Protein AF-F2LIP2-F1 (afdb_monomer)

Structure (mmCIF, N/CA/C/O backbone):
data_AF-F2LIP2-F1
#
_entry.id   AF-F2LIP2-F1
#
loop_
_atom_site.group_PDB
_atom_site.id
_atom_site.type_symbol
_atom_site.label_atom_id
_atom_site.labe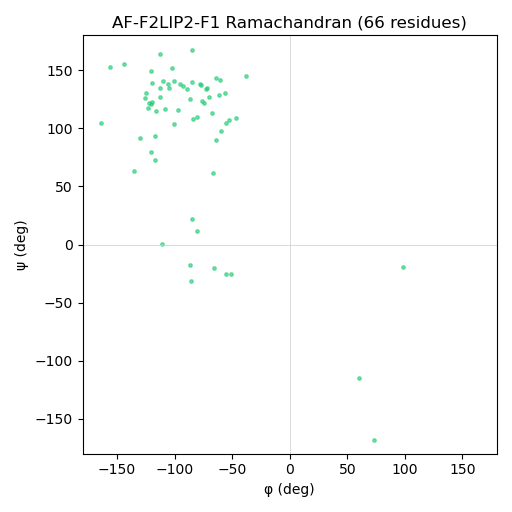l_alt_id
_atom_site.label_comp_id
_atom_site.label_asym_id
_atom_site.label_entity_id
_atom_site.label_seq_id
_atom_site.pdbx_PDB_ins_code
_atom_site.Cartn_x
_atom_site.Cartn_y
_atom_site.Cartn_z
_atom_site.occupancy
_atom_site.B_iso_or_equiv
_atom_site.auth_seq_id
_atom_site.auth_comp_id
_atom_site.auth_asym_id
_atom_site.auth_atom_id
_atom_site.pdbx_PDB_model_num
ATOM 1 N N . MET A 1 1 ? 11.281 5.437 -37.970 1.00 37.81 1 MET A N 1
ATOM 2 C CA . MET A 1 1 ? 11.725 5.924 -36.648 1.00 37.81 1 MET A CA 1
ATOM 3 C C . MET A 1 1 ? 11.217 4.926 -35.627 1.00 37.81 1 MET A C 1
ATOM 5 O O . MET A 1 1 ? 10.030 4.919 -35.335 1.00 37.81 1 MET A O 1
ATOM 9 N N . SER A 1 2 ? 12.068 3.993 -35.210 1.00 33.38 2 SER A N 1
ATOM 10 C CA . SER A 1 2 ? 11.713 3.018 -34.174 1.00 33.38 2 SER A CA 1
ATOM 11 C C . SER A 1 2 ? 11.656 3.745 -32.831 1.00 33.38 2 SER A C 1
ATOM 13 O O . SER A 1 2 ? 12.562 4.540 -32.571 1.00 33.38 2 SER A O 1
ATOM 15 N N . PRO A 1 3 ? 10.635 3.534 -31.984 1.00 39.88 3 PRO A N 1
ATOM 16 C CA . PRO A 1 3 ? 10.642 4.124 -30.660 1.00 39.88 3 PRO A CA 1
ATOM 17 C C . PRO A 1 3 ? 11.769 3.455 -29.878 1.00 39.88 3 PRO A C 1
ATOM 19 O O . PRO A 1 3 ? 11.745 2.250 -29.626 1.00 39.88 3 PRO A O 1
ATOM 22 N N . THR A 1 4 ? 12.791 4.236 -29.545 1.00 41.34 4 THR A N 1
ATOM 23 C CA . THR A 1 4 ? 13.791 3.870 -28.551 1.00 41.34 4 THR A CA 1
ATOM 24 C C . THR A 1 4 ? 13.030 3.554 -27.271 1.00 41.34 4 THR A C 1
ATOM 26 O O . THR A 1 4 ? 12.514 4.458 -26.616 1.00 41.34 4 THR A O 1
ATOM 29 N N . LEU A 1 5 ? 12.894 2.270 -26.939 1.00 47.00 5 LEU A N 1
ATOM 30 C CA . LEU A 1 5 ? 12.465 1.847 -25.615 1.00 47.00 5 LEU A CA 1
ATOM 31 C C . LEU A 1 5 ? 13.506 2.403 -24.645 1.00 47.00 5 LEU A C 1
ATOM 33 O O . LEU A 1 5 ? 14.583 1.828 -24.489 1.00 47.00 5 LEU A O 1
ATOM 37 N N . MET A 1 6 ? 13.209 3.546 -24.025 1.00 42.94 6 MET A N 1
ATOM 38 C CA . MET A 1 6 ? 13.867 3.927 -22.787 1.00 42.94 6 MET A CA 1
ATOM 39 C C . MET A 1 6 ? 13.689 2.729 -21.853 1.00 42.94 6 MET A C 1
ATOM 41 O O . MET A 1 6 ? 12.598 2.486 -21.339 1.00 42.94 6 MET A O 1
ATOM 45 N N . ARG A 1 7 ? 14.767 1.976 -21.618 1.00 47.88 7 ARG A N 1
ATOM 46 C CA . ARG A 1 7 ? 14.961 1.236 -20.366 1.00 47.88 7 ARG A CA 1
ATOM 47 C C . ARG A 1 7 ? 15.138 2.286 -19.258 1.00 47.88 7 ARG A C 1
ATOM 49 O O . ARG A 1 7 ? 16.211 2.424 -18.693 1.00 47.88 7 ARG A O 1
ATOM 56 N N . GLY A 1 8 ? 14.115 3.110 -19.049 1.00 41.81 8 GLY A N 1
ATOM 57 C CA . GLY A 1 8 ? 14.043 4.057 -17.949 1.00 41.81 8 GLY A CA 1
ATOM 58 C C . GLY A 1 8 ? 13.664 3.279 -16.704 1.00 41.81 8 GLY A C 1
ATOM 59 O O . GLY A 1 8 ? 12.846 2.359 -16.794 1.00 41.81 8 GLY A O 1
ATOM 60 N N . ALA A 1 9 ? 14.308 3.605 -15.587 1.00 49.59 9 ALA A N 1
ATOM 61 C CA . ALA A 1 9 ? 14.137 2.974 -14.291 1.00 49.59 9 ALA A CA 1
ATOM 62 C C . ALA A 1 9 ? 12.677 2.597 -13.991 1.00 49.59 9 ALA A C 1
ATOM 64 O O . ALA A 1 9 ? 11.731 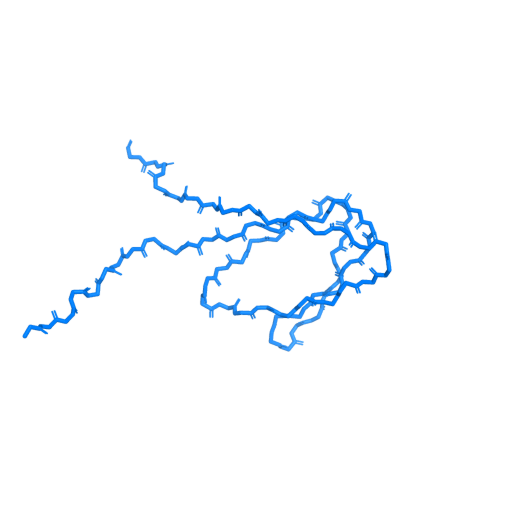3.294 -14.372 1.00 49.59 9 ALA A O 1
ATOM 65 N N . ALA A 1 10 ? 12.483 1.476 -13.294 1.00 54.34 10 ALA A N 1
ATOM 66 C CA . ALA A 1 10 ? 11.176 1.116 -12.769 1.00 54.34 10 ALA A CA 1
ATOM 67 C C . ALA A 1 10 ? 10.765 2.179 -11.740 1.00 54.34 10 ALA A C 1
ATOM 69 O O . ALA A 1 10 ? 11.083 2.039 -10.562 1.00 54.34 10 ALA A O 1
ATOM 70 N N . LEU A 1 11 ? 10.082 3.234 -12.206 1.00 59.03 11 LEU A N 1
ATOM 71 C CA . LEU A 1 11 ? 9.429 4.241 -11.376 1.00 59.03 11 LEU A CA 1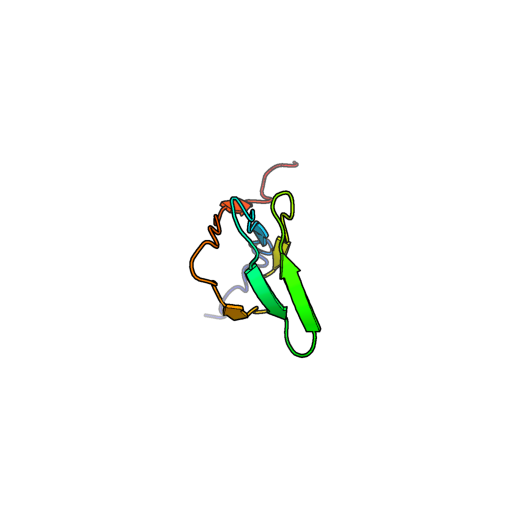
ATOM 72 C C . LEU A 1 11 ? 8.642 3.492 -10.309 1.00 59.03 11 LEU A C 1
ATOM 74 O O . LEU A 1 11 ? 7.676 2.778 -10.612 1.00 59.03 11 LEU A O 1
ATOM 78 N N . ALA A 1 12 ? 9.139 3.589 -9.083 1.00 67.81 12 ALA A N 1
ATOM 79 C CA . ALA A 1 12 ? 8.527 2.977 -7.933 1.00 67.81 12 ALA A CA 1
ATOM 80 C C . ALA A 1 12 ? 7.856 4.072 -7.116 1.00 67.81 12 ALA A C 1
ATOM 82 O O . ALA A 1 12 ? 8.408 5.152 -6.927 1.00 67.81 12 ALA A O 1
ATOM 83 N N . THR A 1 13 ? 6.659 3.793 -6.629 1.00 80.19 13 THR A N 1
ATOM 84 C CA . THR A 1 13 ? 5.927 4.703 -5.750 1.00 80.19 13 THR A CA 1
ATOM 85 C C . THR A 1 13 ? 5.843 4.054 -4.383 1.00 80.19 13 THR A C 1
ATOM 87 O O . THR A 1 13 ? 5.428 2.901 -4.274 1.00 80.19 13 THR A O 1
ATOM 90 N N . LEU A 1 14 ? 6.263 4.771 -3.346 1.00 83.50 14 LEU A N 1
ATOM 91 C CA . LEU A 1 14 ? 5.994 4.385 -1.968 1.00 83.50 14 LEU A CA 1
ATOM 92 C C . LEU A 1 14 ? 4.617 4.903 -1.567 1.00 83.50 14 LEU A C 1
ATOM 94 O O . LEU A 1 14 ? 4.260 6.041 -1.888 1.00 83.50 14 LEU A O 1
ATOM 98 N N . LEU A 1 15 ? 3.880 4.079 -0.829 1.00 84.25 15 LEU A N 1
ATOM 99 C CA . LEU A 1 15 ? 2.575 4.435 -0.285 1.00 84.25 15 LEU A CA 1
ATOM 100 C C . LEU A 1 15 ? 2.548 4.338 1.244 1.00 84.25 15 LEU A C 1
ATOM 102 O O . LEU A 1 15 ? 2.067 3.337 1.772 1.00 84.25 15 LEU A O 1
ATOM 106 N N . PRO A 1 16 ? 3.066 5.333 1.982 1.00 82.69 16 PRO A N 1
ATOM 107 C CA . PRO A 1 16 ? 2.936 5.347 3.432 1.00 82.69 16 PRO A CA 1
ATOM 108 C C . PRO A 1 16 ? 1.466 5.402 3.868 1.00 82.69 16 PRO A C 1
ATOM 110 O O . PRO A 1 16 ? 0.723 6.292 3.445 1.00 82.69 16 PRO A O 1
ATOM 113 N N . CYS A 1 17 ? 1.067 4.488 4.753 1.00 86.75 17 CYS A N 1
ATOM 114 C CA . CYS A 1 17 ? -0.183 4.600 5.500 1.00 86.75 17 CYS A CA 1
ATOM 115 C C . CYS A 1 17 ? 0.063 5.488 6.726 1.00 86.75 17 CYS A C 1
ATOM 117 O O . CYS A 1 17 ? 0.768 5.099 7.658 1.00 86.75 17 CYS A O 1
ATOM 119 N N . ALA A 1 18 ? -0.469 6.709 6.700 1.00 85.69 18 ALA A N 1
ATOM 120 C CA . ALA A 1 18 ? -0.235 7.704 7.744 1.00 85.69 18 ALA A CA 1
ATOM 121 C C . ALA A 1 18 ? -1.220 7.558 8.914 1.00 85.69 18 ALA A C 1
ATOM 123 O O . ALA A 1 18 ? -0.869 7.853 10.055 1.00 85.69 18 ALA A O 1
ATOM 124 N N . GLN A 1 19 ? -2.443 7.099 8.635 1.00 87.06 19 GLN A N 1
ATOM 125 C CA . GLN A 1 19 ? -3.504 6.935 9.624 1.00 87.06 19 GLN A CA 1
ATOM 126 C C . GLN A 1 19 ? -4.524 5.889 9.163 1.00 87.06 19 GLN A C 1
ATOM 128 O O . GLN A 1 19 ? -4.734 5.723 7.961 1.00 87.06 19 GLN A O 1
ATOM 133 N N . GLY A 1 20 ? -5.178 5.242 10.131 1.00 86.38 20 GLY A N 1
ATOM 134 C CA 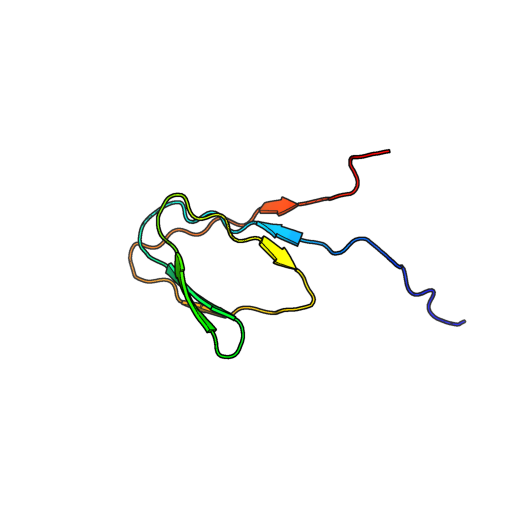. GLY A 1 20 ? -6.268 4.302 9.888 1.00 86.38 20 GLY A CA 1
ATOM 135 C C 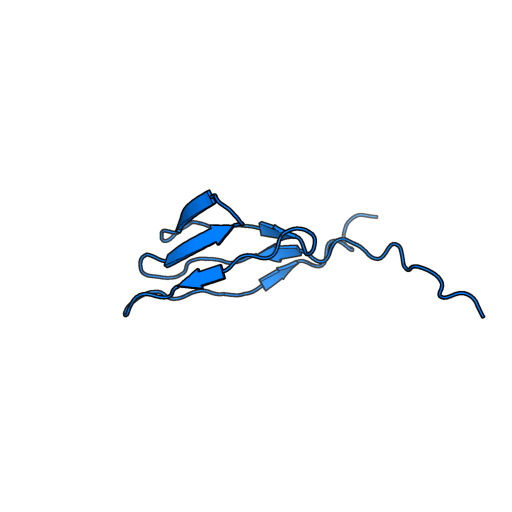. GLY A 1 20 ? -5.781 2.975 9.314 1.00 86.38 20 GLY A C 1
ATOM 136 O O . GLY A 1 20 ? -4.585 2.677 9.320 1.00 86.38 20 GLY A O 1
ATOM 137 N N . SER A 1 21 ? -6.727 2.172 8.835 1.00 86.31 21 SER A N 1
ATOM 138 C CA . SER A 1 21 ? -6.459 0.936 8.099 1.00 86.31 21 SER A CA 1
ATOM 139 C C . SER A 1 21 ? -6.908 1.102 6.652 1.00 86.31 21 SER A C 1
ATOM 141 O O . SER A 1 21 ? -7.994 1.611 6.389 1.00 86.31 21 SER A O 1
ATOM 143 N N . ILE A 1 22 ? -6.079 0.673 5.699 1.00 88.75 22 ILE A N 1
ATOM 144 C CA . ILE A 1 22 ? -6.362 0.832 4.269 1.00 88.75 22 ILE A CA 1
ATOM 145 C C . ILE A 1 22 ? -6.344 -0.527 3.586 1.00 88.75 22 ILE A C 1
ATOM 147 O O . ILE A 1 22 ? -5.312 -1.195 3.526 1.00 88.75 22 ILE A O 1
ATOM 151 N N . ALA A 1 23 ? -7.479 -0.935 3.024 1.00 87.81 23 ALA A N 1
ATOM 152 C CA . ALA A 1 23 ? -7.569 -2.180 2.280 1.00 87.81 23 ALA A CA 1
ATOM 153 C C . ALA A 1 23 ? -6.929 -2.024 0.891 1.00 87.81 23 ALA A C 1
ATOM 155 O O . ALA A 1 23 ? -7.325 -1.187 0.077 1.00 87.81 23 ALA A O 1
ATOM 156 N N . VAL A 1 24 ? -5.950 -2.877 0.599 1.00 86.44 24 VAL A N 1
ATOM 157 C CA . VAL A 1 24 ? -5.201 -2.891 -0.658 1.00 86.44 24 VAL A CA 1
ATOM 158 C C . VAL A 1 24 ? -5.368 -4.222 -1.373 1.00 86.44 24 VAL A C 1
ATOM 160 O O . VAL A 1 24 ? -5.327 -5.304 -0.778 1.00 86.44 24 VAL A O 1
ATOM 163 N N . ARG A 1 25 ? -5.527 -4.138 -2.694 1.00 86.12 25 ARG A N 1
ATOM 164 C CA . ARG A 1 25 ? -5.634 -5.276 -3.601 1.00 86.12 25 ARG A CA 1
ATOM 165 C C . ARG A 1 25 ? -4.558 -5.226 -4.668 1.00 86.12 25 ARG A C 1
ATOM 167 O O . ARG A 1 25 ? -4.518 -4.302 -5.470 1.00 86.12 25 ARG A O 1
ATOM 174 N N . ALA A 1 26 ? -3.741 -6.269 -4.727 1.00 82.94 26 ALA A N 1
ATOM 175 C CA . ALA A 1 26 ? -2.761 -6.484 -5.787 1.00 82.94 26 ALA A CA 1
ATOM 176 C C . ALA A 1 26 ? -3.134 -7.768 -6.541 1.00 82.94 26 ALA A C 1
ATOM 178 O O . ALA A 1 26 ? -2.811 -8.881 -6.119 1.00 82.94 26 ALA A O 1
ATOM 179 N N . GLY A 1 27 ? -3.895 -7.626 -7.629 1.00 82.19 27 GLY A N 1
ATOM 180 C CA . GLY A 1 27 ? -4.486 -8.762 -8.338 1.00 82.19 27 GLY A CA 1
ATOM 181 C C . GLY A 1 27 ? -5.435 -9.571 -7.442 1.00 82.19 27 GLY A C 1
ATOM 182 O O . GLY A 1 27 ? -6.488 -9.081 -7.024 1.00 82.19 27 GLY A O 1
ATOM 183 N N . LEU A 1 28 ? -5.065 -10.824 -7.155 1.00 81.69 28 LEU A N 1
ATOM 184 C CA . LEU A 1 28 ? -5.827 -11.719 -6.272 1.00 81.69 28 LEU A CA 1
ATOM 185 C C . LEU A 1 28 ? -5.472 -11.555 -4.786 1.00 81.69 28 LEU A C 1
ATOM 187 O O . LEU A 1 28 ? -6.253 -11.972 -3.932 1.00 81.69 28 LEU A O 1
ATOM 191 N N . ALA A 1 29 ? -4.328 -10.943 -4.468 1.00 83.62 29 ALA A N 1
ATOM 192 C CA . ALA A 1 29 ? -3.916 -10.718 -3.089 1.00 83.62 29 ALA A CA 1
ATOM 193 C C . ALA A 1 29 ? -4.685 -9.539 -2.476 1.00 83.62 29 ALA A C 1
ATOM 195 O O . ALA A 1 29 ? -4.872 -8.500 -3.114 1.00 83.62 29 ALA A O 1
ATOM 196 N N . ARG A 1 30 ? -5.117 -9.712 -1.226 1.00 86.50 30 ARG A N 1
ATOM 197 C CA . ARG A 1 30 ? -5.795 -8.709 -0.397 1.00 86.50 30 ARG A CA 1
ATOM 198 C C . ARG A 1 30 ? -5.029 -8.564 0.907 1.00 86.50 30 ARG A C 1
ATOM 200 O O . ARG A 1 30 ? -4.749 -9.572 1.547 1.00 86.50 30 ARG A O 1
ATOM 207 N N . THR A 1 31 ? -4.718 -7.334 1.291 1.00 87.06 31 THR A N 1
ATOM 208 C CA . THR A 1 31 ? -4.083 -7.025 2.576 1.00 87.06 31 THR A CA 1
ATOM 209 C C . THR A 1 31 ? -4.616 -5.709 3.122 1.00 87.06 31 THR A C 1
ATOM 211 O O . THR A 1 31 ? -5.068 -4.865 2.353 1.00 87.06 31 THR A O 1
ATOM 214 N N . ALA A 1 32 ? -4.556 -5.531 4.436 1.00 89.25 32 ALA A N 1
ATOM 215 C CA . ALA A 1 32 ? -4.738 -4.229 5.063 1.00 89.25 32 ALA A CA 1
ATOM 216 C C . ALA A 1 32 ? -3.361 -3.599 5.293 1.00 89.25 32 ALA A C 1
ATOM 218 O O . ALA A 1 32 ? -2.430 -4.304 5.684 1.00 89.25 32 ALA A O 1
ATOM 219 N N . LEU A 1 33 ? -3.237 -2.304 5.018 1.00 88.56 33 LEU A N 1
ATOM 220 C CA . LEU A 1 33 ? -2.126 -1.479 5.473 1.00 88.56 33 LEU A CA 1
ATOM 221 C C . LEU A 1 33 ? -2.520 -0.832 6.790 1.00 88.56 33 LEU A C 1
ATOM 223 O O . LEU A 1 33 ? -3.628 -0.321 6.929 1.00 88.56 33 LEU A O 1
ATOM 227 N N . THR A 1 34 ? -1.593 -0.841 7.725 1.00 88.69 34 THR A N 1
ATOM 228 C CA . THR A 1 34 ? -1.695 -0.218 9.036 1.00 88.69 34 THR A CA 1
ATOM 229 C C . THR A 1 34 ? -0.711 0.946 9.131 1.00 88.69 34 THR A C 1
ATOM 231 O O . THR A 1 34 ? 0.211 1.046 8.312 1.00 88.69 34 THR A O 1
ATOM 234 N N . PRO A 1 35 ? -0.863 1.848 10.114 1.00 86.25 35 PRO A N 1
ATOM 235 C CA . PRO A 1 35 ? 0.132 2.883 10.343 1.00 86.25 35 PRO A CA 1
ATOM 236 C C . PRO A 1 35 ? 1.494 2.216 10.564 1.00 86.25 35 PRO A C 1
ATOM 238 O O . PRO A 1 35 ? 1.573 1.296 11.374 1.00 86.25 35 PRO A O 1
ATOM 241 N N . LEU A 1 36 ? 2.529 2.691 9.855 1.00 84.94 36 LEU A N 1
ATOM 242 C CA . LEU A 1 36 ? 3.895 2.132 9.698 1.00 84.94 36 LEU A CA 1
ATOM 243 C C . LEU A 1 36 ? 4.133 1.326 8.412 1.00 84.94 36 LEU A C 1
ATOM 245 O O . LEU A 1 36 ? 5.287 1.198 7.991 1.00 84.94 36 LEU A O 1
ATOM 249 N N . ASP A 1 37 ? 3.088 0.851 7.737 1.00 86.69 37 ASP A N 1
ATOM 250 C CA . ASP A 1 37 ? 3.266 0.171 6.458 1.00 86.69 37 ASP A CA 1
ATOM 251 C C . ASP A 1 37 ? 3.628 1.164 5.345 1.00 86.69 37 ASP A C 1
ATOM 253 O O . ASP A 1 37 ? 3.030 2.232 5.186 1.00 86.69 37 ASP A O 1
ATOM 257 N N . THR A 1 38 ? 4.635 0.795 4.550 1.00 86.31 38 THR A N 1
ATOM 258 C CA . THR A 1 38 ? 5.172 1.597 3.437 1.00 86.31 38 THR A CA 1
ATOM 259 C C . THR A 1 38 ? 5.402 0.734 2.191 1.00 86.31 38 THR A C 1
ATOM 261 O O . THR A 1 38 ? 6.537 0.554 1.740 1.00 86.31 38 THR A O 1
ATOM 264 N N . PRO A 1 39 ? 4.343 0.145 1.605 1.00 83.69 39 PRO A N 1
ATOM 265 C CA . PRO A 1 39 ? 4.483 -0.682 0.417 1.00 83.69 39 PRO A CA 1
ATOM 266 C C . PRO A 1 39 ? 5.072 0.096 -0.760 1.00 83.69 39 PRO A C 1
ATOM 268 O O . PRO A 1 39 ? 4.735 1.253 -1.026 1.00 83.69 39 PRO A O 1
ATOM 271 N N . ARG A 1 40 ? 5.934 -0.599 -1.502 1.00 85.12 40 ARG A N 1
ATOM 272 C CA . ARG A 1 40 ? 6.515 -0.138 -2.759 1.00 85.12 40 ARG A CA 1
ATOM 273 C C . ARG A 1 40 ? 5.718 -0.709 -3.924 1.00 85.12 40 ARG A C 1
ATOM 275 O O . ARG A 1 40 ? 5.735 -1.917 -4.151 1.00 85.12 40 ARG A O 1
ATOM 282 N N . ILE A 1 41 ? 5.076 0.155 -4.700 1.00 80.56 41 ILE A N 1
ATOM 283 C CA . ILE A 1 41 ? 4.466 -0.225 -5.972 1.00 80.56 41 ILE A CA 1
ATOM 284 C C . ILE A 1 41 ? 5.496 -0.065 -7.077 1.00 80.56 41 ILE A C 1
ATOM 286 O O . ILE A 1 41 ? 6.142 0.974 -7.193 1.00 80.56 41 ILE A O 1
ATOM 290 N N . VAL A 1 42 ? 5.596 -1.072 -7.935 1.00 78.56 42 VAL A N 1
ATOM 291 C CA . VAL A 1 42 ? 6.312 -0.985 -9.208 1.00 78.56 42 VAL A CA 1
ATOM 292 C C . VAL A 1 42 ? 5.299 -1.012 -10.346 1.00 78.56 42 VAL A C 1
ATOM 294 O O . VAL A 1 42 ? 4.335 -1.774 -10.293 1.00 78.56 42 VAL A O 1
ATOM 297 N N . ARG A 1 43 ? 5.520 -0.210 -11.397 1.00 70.81 43 ARG A N 1
ATOM 298 C CA . ARG A 1 43 ? 4.580 -0.033 -12.527 1.00 70.81 43 ARG A CA 1
ATOM 299 C C . ARG A 1 43 ? 4.091 -1.347 -13.166 1.00 70.81 43 ARG A C 1
ATOM 301 O O . ARG A 1 43 ? 3.010 -1.374 -13.740 1.00 70.81 43 ARG A O 1
ATOM 308 N N . ALA A 1 44 ? 4.863 -2.428 -13.060 1.00 75.06 44 ALA A N 1
ATOM 309 C CA . ALA A 1 44 ? 4.498 -3.743 -13.584 1.00 75.06 44 ALA A CA 1
ATOM 310 C C . ALA A 1 44 ? 3.275 -4.385 -12.895 1.00 75.06 44 ALA A C 1
ATOM 312 O O . ALA A 1 44 ? 2.658 -5.261 -13.491 1.00 75.06 44 ALA A O 1
ATOM 313 N N . ASN A 1 45 ? 2.917 -3.958 -11.678 1.00 72.94 45 ASN A N 1
ATOM 314 C CA . ASN A 1 45 ? 1.843 -4.555 -10.884 1.00 72.94 45 ASN A CA 1
ATOM 315 C C . ASN A 1 45 ? 0.891 -3.461 -10.367 1.00 72.94 45 ASN A C 1
ATOM 317 O O . ASN A 1 45 ? 1.149 -2.895 -9.301 1.00 72.94 45 ASN A O 1
ATOM 321 N N . PRO A 1 46 ? -0.186 -3.131 -11.105 1.00 73.44 46 PRO A N 1
ATOM 322 C CA . PRO A 1 46 ? -1.175 -2.171 -10.633 1.00 73.44 46 PRO A CA 1
ATOM 323 C C . PRO A 1 46 ? -1.886 -2.706 -9.384 1.00 73.44 46 PRO A C 1
ATOM 325 O O . PRO A 1 46 ? -2.159 -3.905 -9.277 1.00 73.44 46 PRO A O 1
ATOM 328 N N . ILE A 1 47 ? -2.192 -1.805 -8.451 1.00 83.00 47 ILE A N 1
ATOM 329 C CA . ILE A 1 47 ? -2.949 -2.116 -7.237 1.00 83.00 47 ILE A CA 1
ATOM 330 C C . ILE A 1 47 ? -4.223 -1.273 -7.176 1.00 83.00 47 ILE A C 1
ATOM 332 O O . ILE A 1 47 ? -4.253 -0.141 -7.656 1.00 83.00 47 ILE A O 1
ATOM 336 N N . GLU A 1 48 ? -5.266 -1.822 -6.568 1.00 85.69 48 GLU A N 1
ATOM 337 C CA . GLU A 1 48 ? -6.480 -1.100 -6.195 1.00 85.69 48 GLU A CA 1
ATOM 338 C C . GLU A 1 48 ? -6.422 -0.777 -4.699 1.00 85.69 48 GLU A C 1
ATOM 340 O O . GLU A 1 48 ? -5.986 -1.604 -3.892 1.00 85.69 48 GLU A O 1
ATOM 345 N N . ILE A 1 49 ? -6.879 0.416 -4.327 1.00 83.81 49 ILE A N 1
ATOM 346 C CA . ILE A 1 49 ? -6.877 0.896 -2.944 1.00 83.81 49 ILE A CA 1
ATOM 347 C C . ILE A 1 49 ? -8.300 1.311 -2.593 1.00 83.81 49 ILE A C 1
ATOM 349 O O . ILE A 1 49 ? -8.901 2.118 -3.302 1.00 83.81 49 ILE A O 1
ATOM 353 N N . ALA A 1 50 ? -8.828 0.755 -1.507 1.00 83.31 50 ALA A N 1
ATOM 354 C CA . ALA A 1 50 ? -10.083 1.180 -0.911 1.00 83.31 50 ALA A CA 1
ATOM 355 C C . ALA A 1 50 ? -9.769 1.901 0.403 1.00 83.31 50 ALA A C 1
ATOM 357 O O . ALA A 1 50 ? -9.201 1.310 1.323 1.00 83.31 50 ALA A O 1
ATOM 358 N N . LEU A 1 51 ? -10.103 3.190 0.457 1.00 74.81 51 LEU A N 1
ATOM 359 C CA . LEU A 1 51 ? -9.970 4.005 1.660 1.00 74.81 51 LEU A CA 1
ATOM 360 C C . LEU A 1 51 ? -11.239 3.847 2.501 1.00 74.81 51 LEU A C 1
ATOM 362 O O . LEU A 1 51 ? -12.343 4.052 1.994 1.00 74.81 51 LEU A O 1
ATOM 366 N N . GLU A 1 52 ? -11.070 3.470 3.764 1.00 76.69 52 GLU A N 1
ATOM 367 C CA . GLU A 1 52 ? -12.121 3.541 4.784 1.00 76.69 52 GLU A CA 1
ATOM 368 C C . GLU A 1 52 ? -12.151 4.960 5.395 1.00 76.69 52 GLU A C 1
ATOM 370 O O . GLU A 1 52 ? -11.254 5.761 5.123 1.00 76.69 52 GLU A O 1
ATOM 375 N N . GLU A 1 53 ? -13.197 5.314 6.154 1.00 74.56 53 GLU A N 1
ATOM 376 C CA . GLU A 1 53 ? -13.520 6.713 6.522 1.00 74.56 53 GLU A CA 1
ATOM 377 C C . GLU A 1 53 ? -12.388 7.492 7.222 1.00 74.56 53 GLU A C 1
ATOM 379 O O . GLU A 1 53 ? -12.349 8.719 7.132 1.00 74.56 53 GLU A O 1
ATOM 384 N N . ASP A 1 54 ? -11.456 6.812 7.891 1.00 84.00 54 ASP A N 1
ATOM 385 C CA . ASP A 1 54 ? -10.335 7.400 8.632 1.00 84.00 54 ASP A CA 1
ATOM 386 C C . ASP A 1 54 ? -8.950 7.139 8.002 1.00 84.00 54 ASP A C 1
ATOM 388 O O . ASP A 1 54 ? -7.929 7.583 8.540 1.00 84.00 54 ASP A O 1
ATOM 392 N N . GLY A 1 55 ? -8.902 6.431 6.869 1.00 83.38 55 GLY A N 1
ATOM 393 C CA . GLY A 1 55 ? -7.668 6.031 6.199 1.00 83.38 55 GLY A CA 1
ATOM 394 C C . GLY A 1 55 ? -6.979 7.191 5.477 1.00 83.38 55 GLY A C 1
ATOM 395 O O . GLY A 1 55 ? -7.540 7.784 4.555 1.00 83.38 55 GLY A O 1
ATOM 396 N N . VAL A 1 56 ? -5.723 7.477 5.830 1.00 86.00 56 VAL A N 1
ATOM 397 C CA . VAL A 1 56 ? -4.894 8.489 5.150 1.00 86.00 56 VAL A CA 1
ATOM 398 C C . VAL A 1 56 ? -3.697 7.821 4.485 1.00 86.00 56 VAL A C 1
ATOM 400 O O . VAL A 1 56 ? -2.802 7.301 5.154 1.00 86.00 56 VAL A O 1
ATOM 403 N N . LEU A 1 57 ? -3.663 7.881 3.152 1.00 84.81 57 LEU A N 1
ATOM 404 C CA . LEU A 1 57 ? -2.560 7.389 2.330 1.00 84.81 57 LEU A CA 1
ATOM 405 C C . LEU A 1 57 ? -1.735 8.558 1.790 1.00 84.81 57 LEU A C 1
ATOM 407 O O . LEU A 1 57 ? -2.284 9.516 1.244 1.00 84.81 57 LEU A O 1
ATOM 411 N N . MET A 1 58 ? -0.414 8.452 1.875 1.00 84.75 58 MET A N 1
ATOM 412 C CA . MET A 1 58 ? 0.505 9.352 1.183 1.00 84.75 58 MET A CA 1
ATOM 413 C C . MET A 1 58 ? 1.081 8.667 -0.057 1.00 84.75 58 MET A C 1
ATOM 415 O O . MET A 1 58 ? 1.230 7.450 -0.086 1.00 84.75 58 MET A O 1
ATOM 419 N N . CYS A 1 59 ? 1.444 9.450 -1.072 1.00 82.56 59 CYS A N 1
ATOM 420 C CA . CYS A 1 59 ? 2.135 8.955 -2.261 1.00 82.56 59 CYS A CA 1
ATOM 421 C C . CYS A 1 59 ? 3.476 9.674 -2.389 1.00 82.56 59 CYS A C 1
ATOM 423 O O . CYS A 1 59 ? 3.504 10.896 -2.524 1.00 82.56 59 CYS A O 1
ATOM 425 N N . ALA A 1 60 ? 4.575 8.922 -2.381 1.00 82.25 60 ALA A N 1
ATOM 426 C CA . ALA A 1 60 ? 5.907 9.454 -2.642 1.00 82.25 60 ALA A CA 1
ATOM 427 C C . ALA A 1 60 ? 6.506 8.757 -3.867 1.00 82.25 60 ALA A C 1
ATOM 429 O O . ALA A 1 60 ? 6.616 7.529 -3.908 1.00 82.25 60 ALA A O 1
ATOM 430 N N . SER A 1 61 ? 6.881 9.533 -4.884 1.00 78.50 61 SER A N 1
ATOM 431 C CA . SER A 1 61 ? 7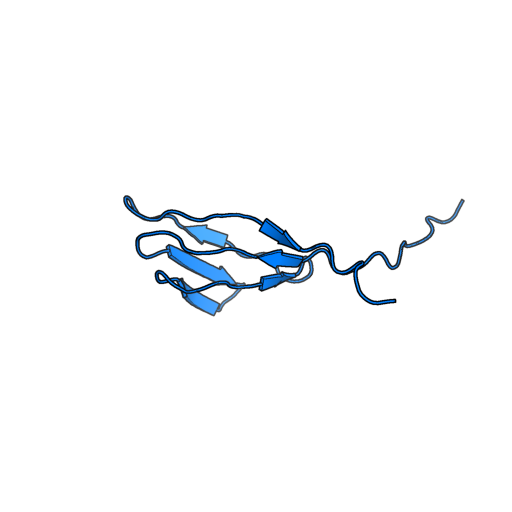.668 9.018 -6.002 1.00 78.50 61 SER A CA 1
ATOM 432 C C . SER A 1 61 ? 9.082 8.722 -5.520 1.00 78.50 61 SER A C 1
ATOM 434 O O . SER A 1 61 ? 9.732 9.585 -4.934 1.00 78.50 61 SER A O 1
ATOM 436 N N . LEU A 1 62 ? 9.549 7.501 -5.762 1.00 70.56 62 LEU A N 1
ATOM 437 C CA . LEU A 1 62 ? 10.921 7.109 -5.499 1.00 70.56 62 LEU A CA 1
ATOM 438 C C . LEU A 1 62 ? 11.686 7.137 -6.823 1.00 70.56 62 LEU A C 1
ATOM 440 O O . LEU A 1 62 ? 11.547 6.228 -7.647 1.00 70.56 62 LEU A O 1
ATOM 444 N N . ASP A 1 63 ? 12.491 8.177 -7.014 1.00 68.56 63 ASP A N 1
ATOM 445 C CA . ASP A 1 63 ? 13.451 8.226 -8.112 1.00 68.56 63 ASP A CA 1
ATOM 446 C C . ASP A 1 63 ? 14.679 7.409 -7.713 1.00 68.56 63 ASP A C 1
ATOM 448 O O . ASP A 1 63 ? 15.443 7.784 -6.829 1.00 68.56 63 ASP A O 1
ATOM 452 N N . THR A 1 64 ? 14.865 6.255 -8.352 1.00 59.78 64 THR A N 1
ATOM 453 C CA . THR A 1 64 ? 16.024 5.382 -8.112 1.00 59.78 64 THR A CA 1
ATOM 454 C C . THR A 1 64 ? 17.251 5.778 -8.942 1.00 59.78 64 THR A C 1
ATOM 456 O O . THR A 1 64 ? 18.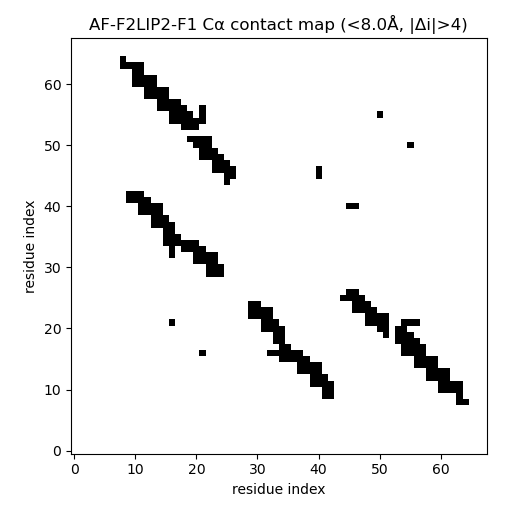122 4.948 -9.160 1.00 59.78 64 THR A O 1
ATOM 459 N N . GLU A 1 65 ? 17.335 7.025 -9.412 1.00 60.66 65 GLU A N 1
ATOM 460 C CA . GLU A 1 65 ? 18.483 7.554 -10.175 1.00 60.66 65 GLU A CA 1
ATOM 461 C C . GLU A 1 65 ? 19.666 7.968 -9.267 1.00 60.66 65 GLU A C 1
ATOM 463 O O . GLU A 1 65 ? 20.599 8.627 -9.716 1.00 60.66 65 GLU A O 1
ATOM 468 N N . ALA A 1 66 ? 19.641 7.599 -7.983 1.00 57.03 66 ALA A N 1
ATOM 469 C CA . ALA A 1 66 ? 20.675 7.927 -7.006 1.00 57.03 66 ALA A CA 1
ATOM 470 C C . ALA A 1 66 ? 21.360 6.659 -6.478 1.00 57.03 66 ALA A C 1
ATOM 472 O O . ALA A 1 66 ? 21.112 6.227 -5.359 1.00 57.03 66 ALA A O 1
ATOM 473 N N . ASP A 1 67 ? 22.186 6.054 -7.325 1.00 52.50 67 ASP A N 1
ATOM 474 C CA . ASP A 1 67 ? 23.471 5.476 -6.917 1.00 52.50 67 ASP A CA 1
ATOM 475 C C . ASP A 1 67 ? 24.300 5.251 -8.190 1.00 52.50 67 ASP A C 1
ATOM 477 O O . ASP A 1 67 ? 24.020 4.369 -9.007 1.00 52.50 67 ASP A O 1
ATOM 481 N N . SER A 1 68 ? 25.281 6.124 -8.407 1.00 46.16 68 SER A N 1
ATOM 482 C CA . SER A 1 68 ? 26.335 6.015 -9.423 1.00 46.16 68 SER A CA 1
ATOM 483 C C . SER A 1 68 ? 27.664 6.356 -8.777 1.00 46.16 68 SER A C 1
ATOM 485 O O . SER A 1 68 ? 27.693 7.362 -8.033 1.00 46.16 68 SER A O 1
#

Organism: Burkholderia gladioli (strain BSR3) (NCBI:txid999541)

Nearest PDB structures (foldseek):
  2pyt-assembly1_B  TM=7.940E-01  e=7.893E-02  Salmonella enterica subsp. enterica serovar Typhimurium str. LT2
  4e2g-assembly2_D  TM=7.618E-01  e=1.287E-01  Sphaerobacter thermophilus DSM 20745
  1sfn-assembly1_A  TM=7.660E-01  e=2.372E-01  Deinococcus radiodurans
  4axo-assembly1_A  TM=7.446E-01  e=3.639E-01  Clostridioides difficile 630
  4axo-assembly1_B  TM=7.528E-01  e=7.577E-01  Clostridioides difficile 630

Radius of gyration: 14.88 Å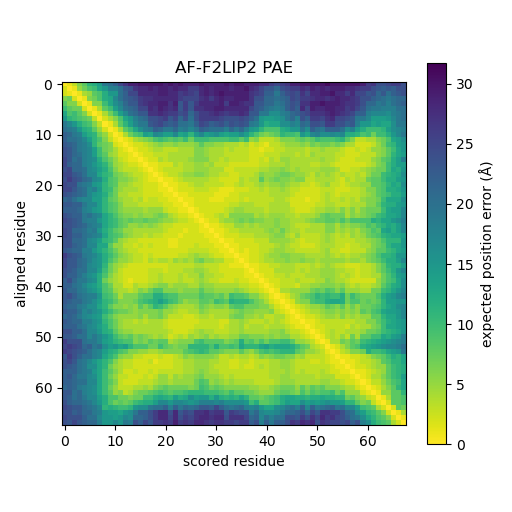; Cα contacts (8 Å, |Δi|>4): 128; chains: 1; bounding box: 40×21×47 Å

Secondary structure (DSSP, 8-state):
-----------EEE--EEES-EEEEETTEEEEE-TT---EEETTS--EEEE-TT-EE--EEE------

Mean predicted aligned error: 9.93 Å

Foldseek 3Di:
DDPPPPPADQWKKWKAWCWDWKWKAFPPDIDIDHHVDIDIDTPVTDMDIDDDPITDIDIDTDDPPPDD

pLDDT: mean 74.31, std 15.75, range [33.38, 89.25]

Sequence (68 aa):
MSPTLMRGAALA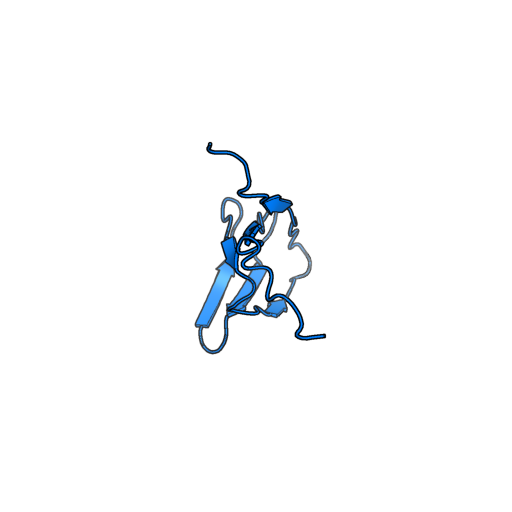TLLPCAQGSIAVRAGLARTALTPLDTPRIVRANPIEIALEEDGVLMCASLDTEADS

Solvent-accessible surface area (backbone atoms only — not comparable to full-atom values): 4263 Å² total; per-residue (Å²): 134,80,83,77,77,73,88,61,76,81,60,26,37,36,40,39,27,75,33,50,53,30,45,36,31,52,81,89,48,76,47,74,38,40,62,83,38,60,55,73,43,43,77,92,56,72,67,51,77,50,75,44,102,65,35,39,77,45,81,43,82,46,79,82,88,80,80,130